Protein AF-N8WRX5-F1 (afdb_monomer_lite)

Sequence (81 aa):
MSTLKDLNKHLFDQLDRLAKADKDSLDSEVKRAQTIQGISAEIIKAHTTQLDAVKLVAQYKGLNQDQQVPRIALGDMDVEV

Structure (mmCIF, N/CA/C/O backbone):
data_AF-N8WRX5-F1
#
_entry.id   AF-N8WRX5-F1
#
loop_
_atom_site.group_PDB
_atom_site.id
_atom_site.type_symbol
_atom_site.label_atom_id
_atom_site.label_alt_id
_atom_site.label_comp_id
_atom_site.label_asym_id
_atom_site.label_entity_id
_atom_site.label_seq_id
_atom_site.pdbx_PDB_ins_code
_atom_site.Cartn_x
_atom_site.Cartn_y
_atom_site.Cartn_z
_atom_site.occupancy
_atom_site.B_iso_or_equiv
_atom_site.auth_seq_id
_atom_site.auth_comp_id
_atom_site.auth_asym_id
_atom_site.auth_atom_id
_atom_site.pdbx_PDB_model_num
ATOM 1 N N . MET A 1 1 ? 6.441 24.361 -0.380 1.00 47.84 1 MET A N 1
ATOM 2 C CA . MET A 1 1 ? 5.111 23.743 -0.570 1.00 47.84 1 MET A CA 1
ATOM 3 C C . MET A 1 1 ? 5.030 23.235 -1.989 1.00 47.84 1 MET A C 1
ATOM 5 O O . MET A 1 1 ? 5.277 24.019 -2.894 1.00 47.84 1 MET A O 1
ATOM 9 N N . SER A 1 2 ? 4.724 21.955 -2.172 1.00 72.06 2 SER A N 1
ATOM 10 C CA . SER A 1 2 ? 4.451 21.388 -3.493 1.00 72.06 2 SER A CA 1
ATOM 11 C C . SER A 1 2 ? 3.075 21.858 -3.970 1.00 72.06 2 SER A C 1
ATOM 13 O O . SER A 1 2 ? 2.095 21.747 -3.235 1.00 72.06 2 SER A O 1
ATOM 15 N N . THR A 1 3 ? 3.003 22.425 -5.169 1.00 88.94 3 THR A N 1
ATOM 16 C CA . THR A 1 3 ? 1.772 22.932 -5.791 1.00 88.94 3 THR A CA 1
ATOM 17 C C . THR A 1 3 ? 1.153 21.897 -6.734 1.00 88.94 3 THR A C 1
ATOM 19 O O . THR A 1 3 ? 1.799 20.928 -7.131 1.00 88.94 3 THR A O 1
ATOM 22 N N . LEU A 1 4 ? -0.091 22.121 -7.177 1.00 83.44 4 LEU A N 1
ATOM 23 C CA . LEU A 1 4 ? -0.729 21.285 -8.207 1.00 83.44 4 LEU A CA 1
ATOM 24 C C . LEU A 1 4 ? 0.070 21.281 -9.526 1.00 83.44 4 LEU A C 1
ATOM 26 O O . LEU A 1 4 ? 0.122 20.282 -10.240 1.00 83.44 4 LEU A O 1
ATOM 30 N N . LYS A 1 5 ? 0.739 22.400 -9.827 1.00 88.94 5 LYS A N 1
ATOM 31 C CA . LYS A 1 5 ? 1.637 22.525 -10.977 1.00 88.94 5 LYS A CA 1
ATOM 32 C C . LYS A 1 5 ? 2.878 21.641 -10.819 1.00 88.94 5 LYS A C 1
ATOM 34 O O . LYS A 1 5 ? 3.295 21.024 -11.796 1.00 88.94 5 LYS A O 1
ATOM 39 N N . ASP A 1 6 ? 3.422 21.540 -9.607 1.00 86.50 6 ASP A N 1
ATO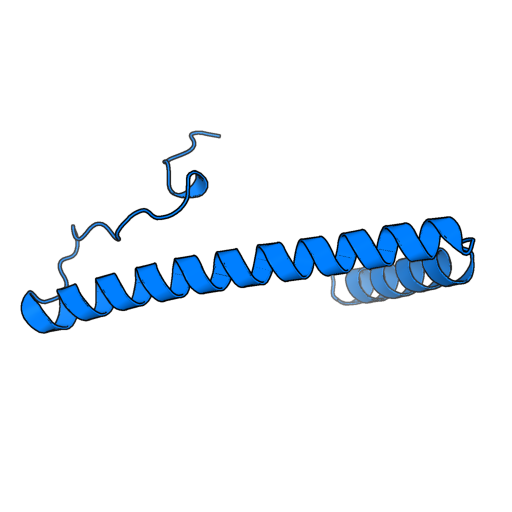M 40 C CA . ASP A 1 6 ? 4.570 20.674 -9.310 1.00 86.50 6 ASP A CA 1
ATOM 41 C C . ASP A 1 6 ? 4.193 19.192 -9.404 1.00 86.50 6 ASP A C 1
ATOM 43 O O . ASP A 1 6 ? 4.963 18.402 -9.946 1.00 86.50 6 ASP A O 1
ATOM 47 N N . LEU A 1 7 ? 2.984 18.824 -8.963 1.00 81.88 7 LEU A N 1
ATOM 48 C CA . LEU A 1 7 ? 2.454 17.471 -9.148 1.00 81.88 7 LEU A CA 1
ATOM 49 C C . LEU A 1 7 ? 2.318 17.122 -10.633 1.00 81.88 7 LEU A C 1
ATOM 51 O O . LEU A 1 7 ? 2.792 16.071 -11.054 1.00 81.88 7 LEU A O 1
ATOM 55 N N . ASN A 1 8 ? 1.719 18.007 -11.434 1.00 90.31 8 ASN A N 1
ATOM 56 C CA . ASN A 1 8 ? 1.593 17.783 -12.874 1.00 90.31 8 ASN A CA 1
ATOM 57 C C . ASN A 1 8 ? 2.959 17.616 -13.539 1.00 90.31 8 ASN A C 1
ATOM 59 O O . ASN A 1 8 ? 3.143 16.689 -14.322 1.00 90.31 8 ASN A O 1
ATOM 63 N N . LYS A 1 9 ? 3.932 18.468 -13.195 1.00 92.12 9 LYS A N 1
ATOM 64 C CA . LYS A 1 9 ? 5.303 18.328 -13.691 1.00 92.12 9 LYS A CA 1
ATOM 65 C C . LYS A 1 9 ? 5.887 16.963 -13.325 1.00 92.12 9 LYS A C 1
ATOM 67 O O . LYS A 1 9 ? 6.371 16.261 -14.203 1.00 92.12 9 LYS A O 1
ATOM 72 N N . HIS A 1 10 ? 5.771 16.563 -12.061 1.00 91.25 10 HIS A N 1
ATOM 73 C CA . HIS A 1 10 ? 6.270 15.272 -11.608 1.00 91.25 10 HIS A CA 1
ATOM 74 C C . HIS A 1 10 ? 5.603 14.110 -12.358 1.00 91.25 10 HIS A C 1
ATOM 76 O O . HIS A 1 10 ? 6.289 13.182 -12.763 1.00 91.25 10 HIS A O 1
ATOM 82 N N . LEU A 1 11 ? 4.290 14.149 -12.599 1.00 88.56 11 LEU A N 1
ATOM 83 C CA . LEU A 1 11 ? 3.597 13.109 -13.369 1.00 88.56 11 LEU A CA 1
ATOM 84 C C . LEU A 1 11 ? 4.137 12.990 -14.799 1.00 88.56 11 LEU A C 1
ATOM 86 O O . LEU A 1 11 ? 4.404 11.879 -15.252 1.00 88.56 11 LEU A O 1
ATOM 90 N N . PHE A 1 12 ? 4.345 14.112 -15.490 1.00 93.69 12 PHE A N 1
ATOM 91 C CA . PHE A 1 12 ? 4.916 14.094 -16.838 1.00 93.69 12 PHE A CA 1
ATOM 92 C C . PHE A 1 12 ? 6.366 13.600 -16.850 1.00 93.69 12 PHE A C 1
ATOM 94 O O . PHE A 1 12 ? 6.700 12.755 -17.675 1.00 93.69 12 PHE A O 1
ATOM 101 N N . ASP A 1 13 ? 7.190 14.013 -15.883 1.00 94.44 13 ASP A N 1
ATOM 102 C CA . ASP A 1 13 ? 8.566 13.519 -15.741 1.00 94.44 13 ASP A CA 1
ATOM 103 C C . ASP A 1 13 ? 8.597 11.991 -15.514 1.00 94.44 13 ASP A C 1
ATOM 105 O O . ASP A 1 13 ? 9.475 11.281 -16.012 1.00 94.44 13 ASP A O 1
ATOM 109 N N . GLN A 1 14 ? 7.617 11.453 -14.777 1.00 89.88 14 GLN A N 1
ATOM 110 C CA . GLN A 1 14 ? 7.485 10.011 -14.555 1.00 89.88 14 GLN A CA 1
ATOM 111 C C . GLN A 1 14 ? 7.076 9.273 -15.837 1.00 89.88 14 GLN A C 1
ATOM 113 O O . GLN A 1 14 ? 7.649 8.226 -16.131 1.00 89.88 14 GLN A O 1
ATOM 118 N N . LEU A 1 15 ? 6.141 9.821 -16.619 1.00 90.88 15 LEU A N 1
ATOM 119 C CA . LEU A 1 15 ? 5.749 9.256 -17.915 1.00 90.88 15 LEU A CA 1
ATOM 120 C C . LEU A 1 15 ? 6.914 9.257 -18.911 1.00 90.88 15 LEU A C 1
ATOM 122 O O . LEU A 1 15 ? 7.153 8.245 -19.565 1.00 90.88 15 LEU A O 1
ATOM 126 N N . ASP A 1 16 ? 7.688 10.341 -18.967 1.00 91.12 16 ASP A N 1
A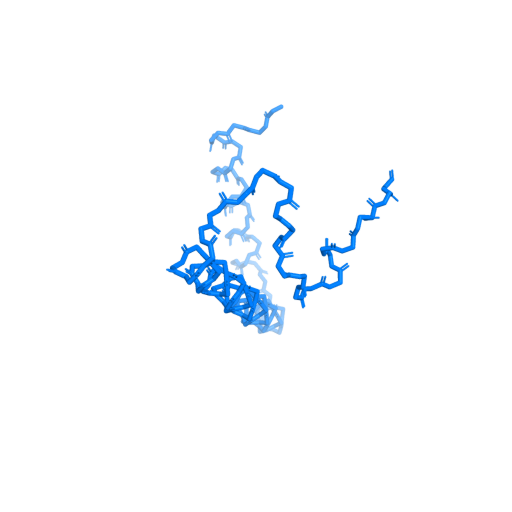TOM 127 C CA . ASP A 1 16 ? 8.877 10.435 -19.817 1.00 91.12 16 ASP A CA 1
ATOM 128 C C . ASP A 1 16 ? 9.963 9.433 -19.411 1.00 91.12 16 ASP A C 1
ATOM 130 O O . ASP A 1 16 ? 10.633 8.866 -20.280 1.00 91.12 16 ASP A O 1
ATOM 134 N N . ARG A 1 17 ? 10.142 9.180 -18.103 1.00 92.25 17 ARG A N 1
ATOM 135 C CA . ARG A 1 17 ? 11.035 8.112 -17.621 1.00 92.25 17 ARG A CA 1
ATOM 136 C C . ARG A 1 17 ? 10.569 6.752 -18.133 1.00 92.25 17 ARG A C 1
ATOM 138 O O . ARG A 1 17 ? 11.387 5.998 -18.648 1.00 92.25 17 ARG A O 1
ATOM 145 N N . LEU A 1 18 ? 9.280 6.444 -17.988 1.00 89.44 18 LEU A N 1
ATOM 146 C CA . LEU A 1 18 ? 8.716 5.155 -18.397 1.00 89.44 18 LEU A CA 1
ATOM 147 C C . LEU A 1 18 ? 8.785 4.959 -19.914 1.00 89.44 18 LEU A C 1
ATOM 149 O O . LEU A 1 18 ? 9.111 3.872 -20.372 1.00 89.44 18 LEU A O 1
ATOM 153 N N . ALA A 1 19 ? 8.555 6.010 -20.701 1.00 89.25 19 ALA A N 1
ATOM 154 C CA . AL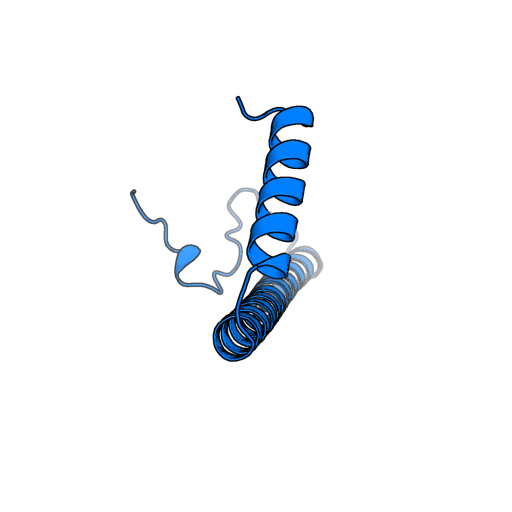A A 1 19 ? 8.644 5.946 -22.159 1.00 89.25 19 ALA A CA 1
ATOM 155 C C . ALA A 1 19 ? 10.069 5.663 -22.673 1.00 89.25 19 ALA A C 1
ATOM 157 O O . ALA A 1 19 ? 10.234 5.154 -23.780 1.00 89.25 19 ALA A O 1
ATOM 158 N N . LYS A 1 20 ? 11.096 6.001 -21.882 1.00 92.38 20 LYS A N 1
ATOM 159 C CA . LYS A 1 20 ? 12.519 5.786 -22.202 1.00 92.38 20 LYS A CA 1
ATOM 160 C C . LYS A 1 20 ? 13.103 4.528 -21.553 1.00 92.38 20 LYS A C 1
ATOM 162 O O . LYS A 1 20 ? 14.270 4.223 -21.786 1.00 92.38 20 LYS A O 1
ATOM 167 N N . ALA A 1 21 ? 12.329 3.843 -20.717 1.00 89.69 21 ALA A N 1
ATOM 168 C CA . ALA A 1 21 ? 12.757 2.650 -20.010 1.00 89.69 21 ALA A CA 1
ATOM 169 C C . ALA A 1 21 ? 12.842 1.449 -20.966 1.00 89.69 21 ALA A C 1
ATOM 171 O O . ALA A 1 21 ? 12.045 1.312 -21.897 1.00 89.69 21 ALA A O 1
ATOM 172 N N . ASP A 1 22 ? 13.822 0.575 -20.742 1.00 92.31 22 ASP A N 1
ATOM 173 C CA . ASP A 1 22 ? 13.892 -0.702 -21.447 1.00 92.31 22 ASP A CA 1
ATOM 174 C C . ASP A 1 22 ? 12.820 -1.680 -20.930 1.00 92.31 22 ASP A C 1
ATOM 176 O O . ASP A 1 22 ? 12.134 -1.447 -19.930 1.00 92.31 22 ASP A O 1
ATOM 180 N N . LYS A 1 23 ? 12.647 -2.800 -21.634 1.00 87.00 23 LYS A N 1
ATOM 181 C CA . LYS A 1 23 ? 11.599 -3.771 -21.308 1.00 87.00 23 LYS A CA 1
ATOM 182 C C . LYS A 1 23 ? 11.754 -4.354 -19.899 1.00 87.00 23 LYS A C 1
ATOM 184 O O . LYS A 1 23 ? 10.753 -4.506 -19.205 1.00 87.00 23 LYS A O 1
ATOM 189 N N . ASP A 1 24 ? 12.978 -4.652 -19.474 1.00 87.44 24 ASP A N 1
ATOM 190 C CA . ASP A 1 24 ? 13.240 -5.291 -18.181 1.00 87.44 24 ASP A CA 1
ATOM 191 C C . ASP A 1 24 ? 13.001 -4.323 -17.010 1.00 87.44 24 ASP A C 1
ATOM 193 O O . ASP A 1 24 ? 12.437 -4.703 -15.979 1.00 87.44 24 ASP A O 1
ATOM 197 N N . SER A 1 25 ? 13.365 -3.048 -17.172 1.00 87.69 25 SER A N 1
ATOM 198 C CA . SER A 1 25 ? 13.086 -1.998 -16.188 1.00 87.69 25 SER A CA 1
ATOM 199 C C . SER A 1 25 ? 11.595 -1.672 -16.088 1.00 87.69 25 SER A C 1
ATOM 201 O O . SER A 1 25 ? 11.101 -1.478 -14.974 1.00 87.69 25 SER A O 1
ATOM 203 N N . LEU A 1 26 ? 10.852 -1.699 -17.201 1.00 90.88 26 LEU A N 1
ATOM 204 C CA . LEU A 1 26 ? 9.389 -1.592 -17.185 1.00 90.88 26 LEU A CA 1
ATOM 205 C C . LEU A 1 26 ? 8.740 -2.759 -16.435 1.00 90.88 26 LEU A C 1
ATOM 207 O O . LEU A 1 26 ? 7.870 -2.535 -15.595 1.00 90.88 26 LEU A O 1
ATOM 211 N N . ASP A 1 27 ? 9.185 -3.989 -16.687 1.00 91.44 27 ASP A N 1
ATOM 212 C CA . ASP A 1 27 ? 8.668 -5.185 -16.014 1.00 91.44 27 ASP A CA 1
ATOM 213 C C . ASP A 1 27 ? 8.899 -5.123 -14.493 1.00 91.44 27 ASP A C 1
ATOM 215 O O . ASP A 1 27 ? 8.026 -5.476 -13.694 1.00 91.44 27 ASP A O 1
ATOM 219 N N . SER A 1 28 ? 10.070 -4.627 -14.080 1.00 91.56 28 SER A N 1
ATOM 220 C CA . SER A 1 28 ? 10.390 -4.370 -12.674 1.00 91.56 28 SER A CA 1
ATOM 221 C C . SER A 1 28 ? 9.472 -3.309 -12.064 1.00 91.56 28 SER A C 1
ATOM 223 O O . SER A 1 28 ? 8.918 -3.516 -10.982 1.00 91.56 28 SER A O 1
ATOM 225 N N . GLU A 1 29 ? 9.241 -2.197 -12.765 1.00 88.81 29 GLU A N 1
ATOM 226 C CA . GLU A 1 29 ? 8.378 -1.125 -12.268 1.00 88.81 29 GLU A CA 1
ATOM 227 C C . GLU A 1 29 ? 6.912 -1.568 -12.156 1.00 88.81 29 GLU A C 1
ATOM 229 O O . GLU A 1 29 ? 6.251 -1.263 -11.162 1.00 88.81 29 GLU A O 1
ATOM 234 N N . VAL A 1 30 ? 6.415 -2.365 -13.107 1.00 91.62 30 VAL A N 1
ATOM 235 C CA . VAL A 1 30 ? 5.079 -2.977 -13.029 1.00 91.62 30 VAL A CA 1
ATOM 236 C C . VAL A 1 30 ? 4.971 -3.877 -11.796 1.00 91.62 30 VAL A C 1
ATOM 238 O O . VAL A 1 30 ? 4.009 -3.755 -11.036 1.00 91.62 30 VAL A O 1
ATOM 241 N N . LYS A 1 31 ? 5.971 -4.729 -11.532 1.00 93.88 31 LYS A N 1
ATOM 242 C CA . LYS A 1 31 ? 5.998 -5.582 -10.329 1.00 93.88 31 LYS A CA 1
ATOM 243 C C . LYS A 1 31 ? 6.043 -4.762 -9.042 1.00 93.88 31 LYS A C 1
ATOM 245 O O . LYS A 1 31 ? 5.346 -5.098 -8.082 1.00 93.88 31 LYS A O 1
ATOM 250 N N . ARG A 1 32 ? 6.816 -3.670 -9.006 1.00 91.38 32 ARG A N 1
ATOM 251 C CA . ARG A 1 32 ? 6.831 -2.745 -7.859 1.00 91.38 32 ARG A CA 1
ATOM 252 C C . ARG A 1 32 ? 5.461 -2.106 -7.658 1.00 91.38 32 ARG A C 1
ATOM 254 O O . ARG A 1 32 ? 4.965 -2.125 -6.536 1.00 91.38 32 ARG A O 1
ATOM 261 N N . ALA A 1 33 ? 4.824 -1.612 -8.719 1.00 92.62 33 ALA A N 1
ATOM 262 C CA . ALA A 1 33 ? 3.492 -1.015 -8.649 1.00 92.62 33 ALA A CA 1
ATOM 263 C C . ALA A 1 33 ? 2.435 -2.013 -8.147 1.00 92.62 33 ALA A C 1
ATOM 265 O O . ALA A 1 33 ? 1.656 -1.681 -7.255 1.00 92.62 33 ALA A O 1
ATOM 266 N N . GLN A 1 34 ? 2.452 -3.252 -8.648 1.00 94.62 34 GLN A N 1
ATOM 267 C CA . GLN A 1 34 ? 1.577 -4.334 -8.179 1.00 94.62 34 GLN A CA 1
ATOM 268 C C . GLN A 1 34 ? 1.819 -4.668 -6.705 1.00 94.62 34 GLN A C 1
ATOM 270 O O . GLN A 1 34 ? 0.873 -4.816 -5.936 1.00 94.62 34 GLN A O 1
ATOM 275 N N . THR A 1 35 ? 3.085 -4.738 -6.289 1.00 94.88 35 THR A N 1
ATOM 276 C CA . THR A 1 35 ? 3.450 -5.004 -4.891 1.00 94.88 35 THR A CA 1
ATOM 277 C C . THR A 1 35 ? 2.951 -3.889 -3.974 1.00 94.88 35 THR A C 1
ATOM 279 O O . THR A 1 35 ? 2.342 -4.170 -2.945 1.00 94.88 35 THR A O 1
ATOM 282 N N . ILE A 1 36 ? 3.148 -2.623 -4.361 1.00 92.88 36 ILE A N 1
ATOM 283 C CA . ILE A 1 36 ? 2.652 -1.462 -3.611 1.00 92.88 36 ILE A CA 1
ATOM 284 C C . ILE A 1 36 ? 1.128 -1.511 -3.511 1.00 92.88 36 ILE A C 1
ATOM 286 O O . ILE A 1 36 ? 0.592 -1.374 -2.416 1.00 92.88 36 ILE A O 1
ATOM 290 N N . GLN A 1 37 ? 0.432 -1.765 -4.621 1.00 93.56 37 GLN A N 1
ATOM 291 C CA . GLN A 1 37 ? -1.025 -1.877 -4.641 1.00 93.56 37 GLN A CA 1
ATOM 292 C C . GLN A 1 37 ? -1.529 -3.006 -3.729 1.00 93.56 37 GLN A C 1
ATOM 294 O O . GLN A 1 37 ? -2.491 -2.801 -2.988 1.00 93.56 37 GLN A O 1
ATOM 299 N N . GLY A 1 38 ? -0.856 -4.159 -3.728 1.00 94.44 38 GLY A N 1
ATOM 300 C CA . GLY A 1 38 ? -1.146 -5.267 -2.819 1.00 94.44 38 GLY A CA 1
ATOM 301 C C . GLY A 1 38 ? -0.973 -4.878 -1.349 1.00 94.44 38 GLY A C 1
ATOM 302 O O . GLY A 1 38 ? -1.892 -5.061 -0.555 1.00 94.44 38 GLY A O 1
ATOM 303 N N . ILE A 1 39 ? 0.158 -4.262 -0.994 1.00 89.31 39 ILE A N 1
ATOM 304 C 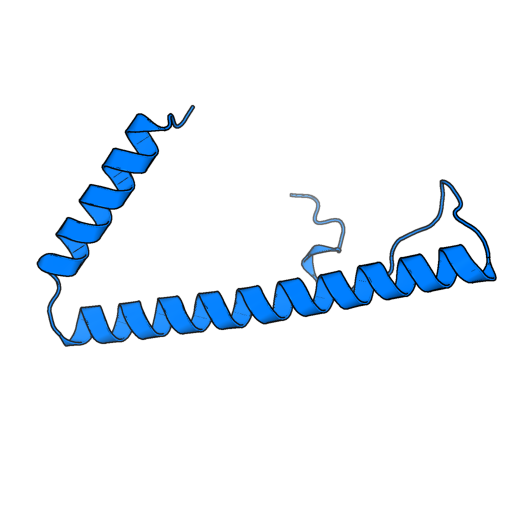CA . ILE A 1 39 ? 0.419 -3.783 0.373 1.00 89.31 39 ILE A CA 1
ATOM 305 C C . ILE A 1 39 ? -0.630 -2.747 0.797 1.00 89.31 39 ILE A C 1
ATOM 307 O O . ILE A 1 39 ? -1.175 -2.837 1.895 1.00 89.31 39 ILE A O 1
ATOM 311 N N . SER A 1 40 ? -0.960 -1.785 -0.070 1.00 89.69 40 SER A N 1
ATOM 312 C CA . SER A 1 40 ? -1.995 -0.784 0.207 1.00 89.69 40 SER A CA 1
ATOM 313 C C . SER A 1 40 ? -3.361 -1.423 0.462 1.00 89.69 40 SER A C 1
ATOM 315 O O . SER A 1 40 ? -4.070 -0.997 1.371 1.00 89.69 40 SER A O 1
ATOM 317 N N . ALA A 1 41 ? -3.726 -2.463 -0.294 1.00 92.81 41 ALA A N 1
ATOM 318 C CA . ALA A 1 41 ? -4.971 -3.189 -0.073 1.00 92.81 41 ALA A CA 1
ATOM 319 C C . ALA A 1 41 ? -5.000 -3.879 1.302 1.00 92.81 41 ALA A C 1
ATOM 321 O O . ALA A 1 41 ? -6.018 -3.812 1.990 1.00 92.81 41 ALA A O 1
ATOM 322 N N . GLU A 1 42 ? -3.894 -4.493 1.730 1.00 91.62 42 GLU A N 1
ATOM 323 C CA . GLU A 1 42 ? -3.795 -5.118 3.057 1.00 91.62 42 GLU A CA 1
ATOM 324 C C . GLU A 1 42 ? -3.858 -4.091 4.198 1.00 91.62 42 GLU A C 1
ATOM 326 O O . GLU A 1 42 ? -4.558 -4.318 5.185 1.00 91.62 42 GLU A O 1
ATOM 331 N N . ILE A 1 43 ? -3.231 -2.920 4.037 1.00 87.31 43 ILE A N 1
ATOM 332 C CA . ILE A 1 43 ? -3.338 -1.809 4.999 1.00 87.31 43 ILE A CA 1
ATOM 333 C C . ILE A 1 43 ? -4.799 -1.358 5.147 1.00 87.31 43 ILE A C 1
ATOM 335 O O . ILE A 1 43 ? -5.309 -1.236 6.260 1.00 87.31 43 ILE A O 1
ATOM 339 N N . ILE A 1 44 ? -5.509 -1.156 4.032 1.00 88.81 44 ILE A N 1
ATOM 340 C CA . ILE A 1 44 ? -6.921 -0.742 4.053 1.00 88.81 44 ILE A CA 1
ATOM 341 C C . ILE A 1 44 ? -7.796 -1.797 4.740 1.00 88.81 44 ILE A C 1
ATOM 343 O O . ILE A 1 44 ? -8.671 -1.444 5.535 1.00 88.81 44 ILE A O 1
ATOM 347 N N . LYS A 1 45 ? -7.566 -3.089 4.468 1.00 91.12 45 LYS A N 1
ATOM 348 C CA . LYS A 1 45 ? -8.285 -4.181 5.142 1.00 91.12 45 LYS A CA 1
ATOM 349 C C . LYS A 1 45 ? -8.055 -4.145 6.651 1.00 91.12 45 LYS A C 1
ATOM 351 O O . LYS A 1 45 ? -9.030 -4.188 7.396 1.00 91.12 45 LYS A O 1
ATOM 356 N N . ALA A 1 46 ? -6.806 -3.990 7.093 1.00 88.81 46 ALA A N 1
ATOM 357 C CA . ALA A 1 46 ? -6.474 -3.891 8.512 1.00 88.81 46 ALA A CA 1
ATOM 358 C C . ALA A 1 46 ? -7.204 -2.718 9.191 1.00 88.81 46 ALA A C 1
ATOM 360 O O . ALA A 1 46 ? -7.862 -2.912 10.213 1.00 88.81 46 ALA A O 1
ATOM 361 N N . HIS A 1 47 ? -7.190 -1.523 8.592 1.00 87.81 47 HIS A N 1
ATOM 362 C CA . HIS A 1 47 ? -7.920 -0.371 9.136 1.00 87.81 47 HIS A CA 1
ATOM 363 C C . HIS A 1 47 ? -9.443 -0.541 9.093 1.00 87.81 47 HIS A C 1
ATOM 365 O O . HIS A 1 47 ? -10.143 -0.052 9.977 1.00 87.81 47 HIS A O 1
ATOM 371 N N . THR A 1 48 ? -9.976 -1.268 8.109 1.00 92.31 48 THR A N 1
ATOM 372 C CA . THR A 1 48 ? -11.404 -1.620 8.080 1.00 92.31 48 THR A CA 1
ATOM 373 C C . THR A 1 48 ? -11.756 -2.517 9.267 1.00 92.31 48 THR A C 1
ATOM 375 O O . THR A 1 48 ? -12.716 -2.239 9.980 1.00 92.31 48 THR A O 1
ATOM 378 N N . THR A 1 49 ? -10.934 -3.533 9.552 1.00 92.00 49 THR A N 1
ATOM 379 C CA . THR A 1 49 ? -11.094 -4.386 10.740 1.00 92.00 49 THR A CA 1
ATOM 380 C C . THR A 1 49 ? -11.004 -3.583 12.039 1.00 92.00 49 THR A C 1
ATOM 382 O O . THR A 1 49 ? -11.815 -3.787 12.943 1.00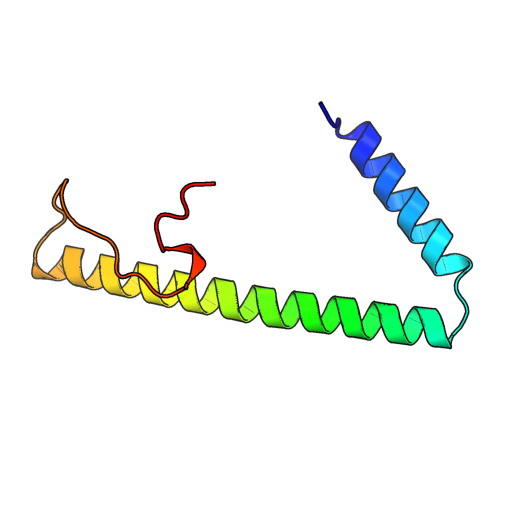 92.00 49 THR A O 1
ATOM 385 N N . GLN A 1 50 ? -10.066 -2.635 12.129 1.00 89.19 50 GLN A N 1
ATOM 386 C CA . GLN A 1 50 ? -9.943 -1.728 13.274 1.00 89.19 50 GLN A CA 1
ATOM 387 C C . GLN A 1 50 ? -11.215 -0.905 13.475 1.00 89.19 50 GLN A C 1
ATOM 389 O O . GLN A 1 50 ? -11.752 -0.842 14.582 1.00 89.19 50 GLN A O 1
ATOM 394 N N . LEU A 1 51 ? -11.726 -0.312 12.397 1.00 90.38 51 LEU A N 1
ATOM 395 C CA . LEU A 1 51 ? -12.952 0.470 12.417 1.00 90.38 51 LEU A CA 1
ATOM 396 C C . LEU A 1 51 ? -14.152 -0.375 12.858 1.00 90.38 51 LEU A C 1
ATOM 398 O O . LEU A 1 51 ? -14.960 0.081 13.666 1.00 90.38 51 LEU A O 1
ATOM 402 N N . ASP A 1 52 ? -14.274 -1.604 12.365 1.00 92.88 52 ASP A N 1
ATOM 403 C CA . ASP A 1 52 ? -15.377 -2.492 12.730 1.00 92.88 52 ASP A CA 1
ATOM 404 C C . ASP A 1 52 ? -15.319 -2.913 14.201 1.00 92.88 52 ASP A C 1
ATOM 406 O O . ASP A 1 52 ? -16.351 -2.939 14.875 1.00 92.88 52 ASP A O 1
ATOM 410 N N . ALA A 1 53 ? -14.122 -3.137 14.747 1.00 89.62 53 ALA A N 1
ATOM 411 C CA . ALA A 1 53 ? -13.950 -3.370 16.176 1.00 89.62 53 ALA A CA 1
ATOM 412 C C . ALA A 1 53 ? -14.404 -2.158 17.011 1.00 89.62 53 ALA A C 1
ATOM 414 O O . ALA A 1 53 ? -15.094 -2.322 18.018 1.00 89.62 53 ALA A O 1
ATOM 415 N N . VAL A 1 54 ? -14.090 -0.935 16.571 1.00 90.56 54 VAL A N 1
ATOM 416 C CA . VAL A 1 54 ? -14.558 0.297 17.231 1.00 90.56 54 VAL A CA 1
ATOM 417 C C . VAL A 1 54 ? -16.078 0.434 17.148 1.00 90.56 54 VAL A C 1
ATOM 419 O O . VAL A 1 54 ? -16.710 0.746 18.157 1.00 90.56 54 VAL A O 1
ATOM 422 N N . LYS A 1 55 ? -16.689 0.148 15.990 1.00 91.69 55 LYS A N 1
ATOM 423 C CA . LYS A 1 55 ? -18.156 0.138 15.843 1.00 91.69 55 LYS A CA 1
ATOM 424 C C . LYS A 1 55 ? -18.807 -0.857 16.800 1.00 91.69 55 LYS A C 1
ATOM 426 O O . LYS A 1 55 ? -19.824 -0.535 17.407 1.00 91.69 55 LYS A O 1
ATOM 431 N N . LEU A 1 56 ? -18.215 -2.042 16.960 1.00 91.94 56 LEU A N 1
ATOM 432 C CA . LEU A 1 56 ? -18.713 -3.062 17.877 1.00 91.94 56 LEU A CA 1
ATOM 433 C C . LEU A 1 56 ? -18.685 -2.559 19.325 1.00 91.94 56 LEU A C 1
ATOM 435 O O . LEU A 1 56 ? -19.675 -2.675 20.045 1.00 91.94 56 LEU A O 1
ATOM 439 N N . VAL A 1 57 ? -17.584 -1.936 19.750 1.00 89.00 57 VAL A N 1
ATOM 440 C CA . VAL A 1 57 ? -17.511 -1.325 21.083 1.00 89.00 57 VAL A CA 1
ATOM 441 C C . VAL A 1 57 ? -18.568 -0.233 21.243 1.00 89.00 57 VAL A C 1
ATOM 443 O O . VAL A 1 57 ? -19.300 -0.250 22.230 1.00 89.00 57 VAL A O 1
ATOM 446 N N . ALA A 1 58 ? -18.701 0.662 20.262 1.00 89.38 58 ALA A N 1
ATOM 447 C CA . ALA A 1 58 ? -19.703 1.723 20.283 1.00 89.38 58 ALA A CA 1
ATOM 448 C C . ALA A 1 58 ? -21.127 1.167 20.442 1.00 89.38 58 ALA A C 1
ATOM 450 O O . ALA A 1 58 ? -21.911 1.703 21.221 1.00 89.38 58 ALA A O 1
ATOM 451 N N . GLN A 1 59 ? -21.444 0.073 19.741 1.00 93.00 59 GLN A N 1
ATOM 452 C CA . GLN A 1 59 ? -22.763 -0.553 19.762 1.00 93.00 59 GLN A CA 1
ATOM 453 C C . GLN A 1 59 ? -23.109 -1.176 21.121 1.00 93.00 59 GLN A C 1
ATOM 455 O O . GLN A 1 59 ? -24.245 -1.047 21.571 1.00 93.00 59 GLN A O 1
ATOM 460 N N . TYR A 1 60 ? -22.159 -1.860 21.766 1.00 91.00 60 TYR A N 1
ATOM 461 C CA . TYR A 1 60 ? -22.437 -2.643 22.980 1.00 91.00 60 TYR A CA 1
ATOM 462 C C . TYR A 1 60 ? -22.042 -1.951 24.288 1.00 91.00 60 TYR A C 1
ATOM 464 O O . TYR A 1 60 ? -22.578 -2.295 25.340 1.00 91.00 60 TYR A O 1
ATOM 472 N N . LYS A 1 61 ? -21.095 -1.011 24.251 1.00 86.50 61 LYS A N 1
ATOM 473 C CA . LYS A 1 61 ? -20.557 -0.323 25.438 1.00 86.50 61 LYS A CA 1
ATOM 474 C C . LYS A 1 61 ? -20.662 1.203 25.365 1.00 86.50 61 LYS A C 1
ATOM 476 O O . LYS A 1 61 ? -20.451 1.852 26.385 1.00 86.50 61 LYS A O 1
ATOM 481 N N . GLY A 1 62 ? -20.996 1.769 24.202 1.00 84.44 62 GLY A N 1
ATOM 482 C CA . GLY A 1 62 ? -20.871 3.205 23.944 1.00 84.44 62 GLY A CA 1
ATOM 483 C C . GLY A 1 62 ? -19.426 3.621 23.646 1.00 84.44 62 GLY A C 1
ATOM 484 O O . GLY A 1 62 ? -18.496 2.821 23.743 1.00 84.44 62 GLY A O 1
ATOM 485 N N . LEU A 1 63 ? -19.238 4.878 23.236 1.00 83.81 63 LEU A N 1
ATOM 486 C CA . LEU A 1 63 ? -17.916 5.471 23.016 1.00 83.81 63 LEU A CA 1
ATOM 487 C C . LEU A 1 63 ? -17.506 6.298 24.237 1.00 83.81 63 LEU A C 1
ATOM 489 O O . LEU A 1 63 ? -18.271 7.150 24.683 1.00 83.81 63 LEU A O 1
ATOM 493 N N . ASN A 1 64 ? -16.283 6.086 24.722 1.00 82.75 64 ASN A N 1
ATOM 494 C CA . ASN A 1 64 ? -15.683 6.852 25.816 1.00 82.75 64 ASN A CA 1
ATOM 495 C C . ASN A 1 64 ? -14.486 7.666 25.300 1.00 82.75 64 ASN A C 1
ATOM 497 O O . ASN A 1 64 ? -13.833 7.257 24.344 1.00 82.75 64 ASN A O 1
ATOM 501 N N . GLN A 1 65 ? -14.173 8.800 25.932 1.00 76.62 65 GLN A N 1
ATOM 502 C CA . GLN A 1 65 ? -13.041 9.648 25.514 1.00 76.62 65 GLN A CA 1
ATOM 503 C C . GLN A 1 65 ? -11.678 8.970 25.726 1.00 76.62 65 GLN A C 1
ATOM 505 O O . GLN A 1 65 ? -10.769 9.177 24.931 1.00 76.62 65 GLN A O 1
ATOM 510 N N . ASP A 1 66 ? -11.574 8.089 26.722 1.00 79.81 66 ASP A N 1
ATOM 511 C CA . ASP A 1 66 ? -10.359 7.313 27.013 1.00 79.81 66 ASP A CA 1
ATOM 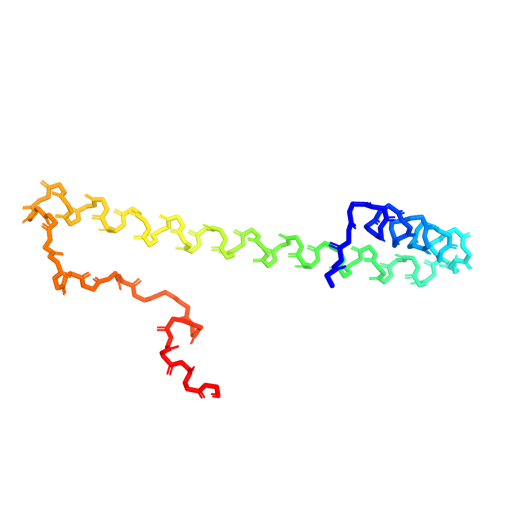512 C C . ASP A 1 66 ? -10.304 5.975 26.247 1.00 79.81 66 ASP A C 1
ATOM 514 O O . ASP A 1 66 ? -9.461 5.114 26.512 1.00 79.81 66 ASP A O 1
ATOM 518 N N . GLN A 1 67 ? -11.241 5.751 25.317 1.00 75.19 67 GLN A N 1
ATOM 519 C CA . GLN A 1 67 ? -11.354 4.507 24.563 1.00 75.19 67 GLN A CA 1
ATOM 520 C C . GLN A 1 67 ? -10.180 4.372 23.589 1.00 75.19 67 GLN A C 1
ATOM 522 O O . GLN A 1 67 ? -10.137 5.024 22.546 1.00 75.19 67 GLN A O 1
ATOM 527 N N . GLN A 1 68 ? -9.258 3.461 23.889 1.00 76.88 68 GLN A N 1
ATOM 528 C CA . GLN A 1 68 ? -8.198 3.118 22.949 1.00 76.88 68 GLN A CA 1
ATOM 529 C C . GLN A 1 68 ? -8.757 2.272 21.801 1.00 76.88 68 GLN A C 1
ATOM 531 O O . GLN A 1 68 ? -9.473 1.286 22.015 1.00 76.88 68 GLN A O 1
ATOM 536 N N . VAL A 1 69 ? -8.422 2.665 20.573 1.00 76.44 69 VAL A N 1
ATOM 537 C CA . VAL A 1 69 ? -8.691 1.860 19.382 1.00 76.44 69 VAL A CA 1
ATOM 538 C C . VAL A 1 69 ? -7.788 0.620 19.382 1.00 76.44 69 VAL A C 1
ATOM 540 O O . VAL A 1 69 ? -6.617 0.723 19.757 1.00 76.44 69 VAL A O 1
ATOM 543 N N . PRO A 1 70 ? -8.295 -0.560 18.979 1.00 80.25 70 PRO A N 1
ATOM 544 C CA . PRO A 1 70 ? -7.466 -1.756 18.869 1.00 80.25 70 PRO A CA 1
ATOM 545 C C . PRO A 1 70 ? -6.286 -1.506 17.930 1.00 80.25 70 PRO A C 1
ATOM 547 O O . PRO A 1 70 ? -6.482 -1.024 16.817 1.00 80.25 70 PRO A O 1
ATOM 550 N N . ARG A 1 71 ? -5.069 -1.816 18.371 1.00 81.19 71 ARG A N 1
ATOM 551 C CA . ARG A 1 71 ? -3.850 -1.671 17.563 1.00 81.19 71 ARG A CA 1
ATOM 552 C C . ARG A 1 71 ? -3.694 -2.910 16.683 1.00 81.19 71 ARG A C 1
ATOM 554 O O . ARG A 1 71 ? -3.773 -4.024 17.202 1.00 81.19 71 ARG A O 1
ATOM 561 N N . ILE A 1 72 ? -3.518 -2.729 15.374 1.00 76.06 72 ILE A N 1
ATOM 562 C CA . ILE A 1 72 ? -3.472 -3.843 14.406 1.00 76.06 72 ILE A CA 1
ATOM 563 C C . ILE A 1 72 ? -2.141 -3.869 13.640 1.00 76.06 72 ILE A C 1
ATOM 565 O O . ILE A 1 72 ? -1.707 -4.941 13.219 1.00 76.06 72 ILE A O 1
ATOM 569 N N . ALA A 1 73 ? -1.444 -2.735 13.517 1.00 65.19 73 ALA A N 1
ATOM 570 C CA . ALA A 1 73 ? -0.139 -2.661 12.864 1.00 65.19 73 ALA A CA 1
ATOM 571 C C . ALA A 1 73 ? 0.976 -2.211 13.822 1.00 65.19 73 ALA A C 1
ATOM 573 O O . ALA A 1 73 ? 0.749 -1.463 14.766 1.00 65.19 73 ALA A O 1
ATOM 574 N N . LEU A 1 74 ? 2.220 -2.615 13.533 1.00 56.75 74 LEU A N 1
ATOM 575 C CA . LEU A 1 74 ? 3.424 -2.176 14.262 1.00 56.75 74 LEU A CA 1
ATOM 576 C C . LEU A 1 74 ? 3.616 -0.644 14.228 1.00 56.75 74 LEU A C 1
ATOM 578 O O . LEU A 1 74 ? 4.238 -0.094 15.125 1.00 56.75 74 LEU A O 1
ATOM 582 N N . GLY A 1 75 ? 3.061 0.052 13.228 1.00 57.09 75 GLY A N 1
ATOM 583 C CA . GLY A 1 75 ? 3.047 1.521 13.158 1.00 57.09 75 GLY A CA 1
ATOM 584 C C . GLY A 1 75 ? 2.028 2.196 14.085 1.00 57.09 75 GLY A C 1
ATOM 585 O O . GLY A 1 75 ? 2.090 3.407 14.249 1.00 57.09 75 GLY A O 1
ATOM 586 N N . ASP A 1 76 ? 1.130 1.424 14.709 1.00 55.00 76 ASP A N 1
ATOM 587 C CA . ASP A 1 76 ? 0.255 1.885 15.796 1.00 55.00 76 ASP A CA 1
ATOM 588 C C . ASP A 1 76 ? 0.974 1.824 17.162 1.00 55.00 76 ASP A C 1
ATOM 590 O O . ASP A 1 76 ? 0.382 2.124 18.203 1.00 55.00 76 ASP A O 1
ATOM 594 N N . MET A 1 77 ? 2.236 1.374 17.201 1.00 51.41 77 MET A N 1
ATOM 595 C CA . MET A 1 77 ? 3.119 1.647 18.332 1.00 51.41 77 MET A CA 1
ATOM 596 C C . MET A 1 77 ? 3.429 3.137 18.293 1.00 51.41 77 MET A C 1
ATOM 598 O O . MET A 1 77 ? 3.701 3.670 17.223 1.00 51.41 77 MET A O 1
ATOM 602 N N . ASP A 1 78 ? 3.371 3.805 19.438 1.00 52.34 78 ASP A N 1
ATOM 603 C CA . ASP A 1 78 ? 3.816 5.185 19.582 1.00 52.34 78 ASP A CA 1
ATOM 604 C C . ASP A 1 78 ? 5.319 5.219 19.256 1.00 52.34 78 ASP A C 1
ATOM 606 O O . ASP A 1 78 ? 6.164 5.010 20.124 1.00 52.34 78 ASP A O 1
ATOM 610 N N . VAL A 1 79 ? 5.666 5.340 17.972 1.00 42.75 79 VAL A N 1
ATOM 611 C CA . VAL A 1 79 ? 7.051 5.485 17.546 1.00 42.75 79 VAL A CA 1
ATOM 612 C C . VAL A 1 79 ? 7.410 6.921 17.890 1.00 42.75 79 VAL A C 1
ATOM 614 O O . VAL A 1 79 ? 7.014 7.848 17.186 1.00 42.75 79 VAL A O 1
ATOM 617 N N . GLU A 1 80 ? 8.106 7.105 19.011 1.00 40.53 80 GLU A N 1
ATOM 618 C CA . GLU A 1 80 ? 8.894 8.313 19.238 1.00 40.53 80 GLU A CA 1
ATOM 619 C C . GLU A 1 80 ? 9.897 8.400 18.082 1.00 40.53 80 GLU A C 1
ATOM 621 O O . GLU A 1 80 ? 10.852 7.621 18.010 1.00 40.53 80 GLU A O 1
ATOM 626 N N . VAL A 1 81 ? 9.592 9.263 17.111 1.00 39.31 81 VAL A N 1
ATOM 627 C CA . VAL A 1 81 ? 10.496 9.619 16.012 1.00 39.31 81 VAL A CA 1
ATOM 628 C C . VAL A 1 81 ? 11.487 10.661 16.502 1.00 39.31 81 VAL A C 1
ATOM 630 O O . VAL A 1 81 ? 11.032 11.616 17.173 1.00 39.31 81 VAL A O 1
#

Organism: NCBI:txid70346

Radius of gyration: 20.15 Å; chains: 1; bounding box: 37×29×49 Å

Secondary structure (DSSP, 8-state):
---HHHHHHHHHHHHHHHHT--HHHHHHHHHHHHHHHHHHHHHHHHHHHHHHHHHHHHHHH---TT-PPPP-SGGGS----

pLDDT: mean 83.86, std 13.6, range [39.31, 94.88]

Foldseek 3Di:
DQDPVNVVVVVVVVVVVLVPDDPVVVVVVVVVVVVVVVVVVVVVVQVVVQVVVVVVCCVPPNDDPPDDGDDRDPVVPPPPD

=== Feature glossary ===
Legend for the data blocks above and below:

— What the protein is —

The amino-acid sequence is the protein's primary structure: the linear order of residues from the N-terminus to the C-terminus, written in one-letter code. Everything else here — the 3D coordinates, the secondary structure, the domain annotations — is ultimately a consequence of this string.

Functional annotations link the protein to curated databases. InterPro entries identify conserved domains and families by matching the sequence against member-database signatures (Pfam, PROSITE, CDD, …). Gene Ontology (GO) terms describe molecular function, biological process, and cellular component in a controlled vocabulary. CATH places the structure in a hierarchical fold classification (Class/Architecture/Topology/Homologous-superfamily). The organism is the source species.

— Where its atoms are —

Atomic coordinates in PDBx/mmCIF format — the same representation the Protein Data Bank distributes. Each line of the _atom_site loop places one backbone atom in Cartesian space (units: ångströms, origin: arbitrary).

The six renders are orthographic views along the three Cartesian axes in both directions. Representation (cartoon, sticks, or surface) and color scheme (sequence-rainbow or by-chain) vary across proteins so the training set covers all the common visualization conventions.

— Local backbone conformation —

Eight-state secondary structure (DSSP): H is the canonical α-helix, G the tighter 3₁₀-helix, I the wider π-helix; E/B are β-structure, T and S are turns and bends, and '-' is everything else. DSSP derives these from the pattern of main-chain N–H···O=C hydrogen bonds, not from the sequence.

Three-state secondary structure (P-SEA) collapses the eight DSSP classes into helix (a), strand (b), and coil (c). P-SEA assigns these from Cα geometry alone — distances and angles — without requiring backbone oxygens, so it works on any Cα trace.

φ (phi) and ψ (psi) are the two rotatable backbone dihedrals per residue: φ is the C(i-1)–N–Cα–C torsion, ψ is the N–Cα–C–N(i+1) torsion, both in degrees on (−180°, 180°]. α-helical residues cluster near (−60°, −45°); β-strand residues near (−120°, +130°). A Ramachandran plot is simply a scatter of (φ, ψ) for every residue.

— Global shape and packing —

The geometric summary reports three shape descriptors. Rg (radius of gyration) measures how spread out the Cα atoms are about their centre of mass; compact globular proteins have small Rg, elongated or unfolded ones large. Cα contacts (<8 Å, |i−j|>4) count long-range residue pairs in spatial proximity — high for tightly packed folds, near zero for rods or random coil. The bounding-box extents give the protein's footprint along x, y, z in Å.

SASA measures how much of the protein is reachable by solvent. It is computed by rolling a water-sized probe over the atomic surface and summing the exposed area (Å²). Per-residue SASA distinguishes core (buried, low SASA) from surface (exposed, high SASA) residues; total SASA is a whole-molecule size measure.

Plot images: a contact map (which residues are close in 3D, as an N×N binary image), a Ramachandran scatter (backbone torsion angles, revealing secondary-structure composition at a glance), and — for AlphaFold structures — a PAE heatmap (pairwise prediction confidence).

— Structural neighborhood —

A 3Di character summarizes, for each residue, the relative orientation of the Cα frame of its nearest spatial neighbor. Because it encodes fold topology rather than chemistry, 3Di alignments detect remote structural similarity that sequence alignment misses.

The Foldseek neighbor list gives the closest experimentally determined structures in the PDB, ranked by structural alignment. TM-score near 1 means near-identical fold; near 0.3 means only rough topology match. This is how one finds what a novel AlphaFold prediction most resembles in the solved-structure universe.

— Confidence and disorder —

For AlphaFold models, the B-factor field carries pLDDT — the model's own estimate of local accuracy on a 0–100 scale. Regions with pLDDT<50 should be treated as essentially unmodeled; they often correspond to intrinsically disordered segments.

Crystallographic B-factors measure how much each atom's electron density is smeared out, in Å². They rise in mobile loops and surface residues and fall in the buried interior. In AlphaFold models this column is repurposed to hold pLDDT instead.

Predicted Aligned Error (PAE) is an AlphaFold confidence matrix: entry (i, j) is the expected error in the position of residue j, in ångströms, when the prediction is superimposed on the true structure at residue i. Low PAE within a block of residues means that block is internally rigid and well-predicted; high PAE between two blocks means their relative placement is uncertain even if each block individually is confident.